Protein AF-Q6S8F1-F1 (afdb_monomer)

Structure (mmCIF, N/CA/C/O backbone):
data_AF-Q6S8F1-F1
#
_entry.id   AF-Q6S8F1-F1
#
loop_
_atom_site.group_PDB
_atom_site.id
_atom_site.type_symbol
_atom_site.label_atom_id
_atom_site.label_alt_id
_atom_site.label_comp_id
_atom_site.label_asym_id
_atom_site.label_entity_id
_atom_site.label_seq_id
_atom_site.pdbx_PDB_ins_code
_atom_site.Cartn_x
_atom_site.Cartn_y
_atom_site.Cartn_z
_atom_site.occupancy
_atom_site.B_iso_or_equiv
_atom_site.auth_seq_id
_atom_site.auth_comp_id
_atom_site.auth_asym_id
_atom_site.auth_atom_id
_atom_site.pdbx_PDB_model_num
ATOM 1 N N . GLY A 1 1 ? -3.657 12.816 10.546 1.00 90.50 1 GLY A N 1
ATOM 2 C CA . GLY A 1 1 ? -3.020 13.324 9.321 1.00 90.50 1 GLY A CA 1
ATOM 3 C C . GLY A 1 1 ? -4.068 13.511 8.247 1.00 90.50 1 GLY A C 1
ATOM 4 O O . GLY A 1 1 ? -5.211 13.841 8.569 1.00 90.50 1 GLY A O 1
ATOM 5 N N . THR A 1 2 ? -3.690 13.322 6.982 1.00 96.19 2 THR A N 1
ATOM 6 C CA . THR A 1 2 ? -4.601 13.449 5.832 1.00 96.19 2 THR A CA 1
ATOM 7 C C . THR A 1 2 ? -5.826 12.552 5.994 1.00 96.19 2 THR A C 1
ATOM 9 O O . THR A 1 2 ? -6.947 13.015 5.805 1.00 96.19 2 THR A O 1
ATOM 12 N N . VAL A 1 3 ? -5.646 11.305 6.437 1.00 97.69 3 VAL A N 1
ATOM 13 C CA . VAL A 1 3 ? -6.750 10.346 6.596 1.00 97.69 3 VAL A CA 1
ATOM 14 C C . VAL A 1 3 ? -7.721 10.782 7.693 1.00 97.69 3 VAL A C 1
ATOM 16 O O . VAL A 1 3 ? -8.929 10.748 7.478 1.00 97.69 3 VAL A O 1
ATOM 19 N N . THR A 1 4 ? -7.226 11.285 8.830 1.00 97.62 4 THR A N 1
ATOM 20 C CA . THR A 1 4 ? -8.090 11.840 9.890 1.00 97.62 4 THR A CA 1
ATOM 21 C C . THR A 1 4 ? -8.984 12.974 9.376 1.00 97.62 4 THR A C 1
ATOM 23 O O . THR A 1 4 ? -10.138 13.091 9.782 1.00 97.62 4 THR A O 1
ATOM 26 N N . TYR A 1 5 ? -8.462 13.833 8.494 1.00 98.12 5 TYR A N 1
ATOM 27 C CA . TYR A 1 5 ? -9.258 14.901 7.890 1.00 98.12 5 TYR A CA 1
ATOM 28 C C . TYR A 1 5 ? -10.329 14.339 6.947 1.00 98.12 5 TYR A C 1
ATOM 30 O O . TYR A 1 5 ? -11.488 14.742 7.042 1.00 98.12 5 TYR A O 1
ATOM 38 N N . LEU A 1 6 ? -9.966 13.369 6.102 1.00 98.00 6 LEU A N 1
ATOM 39 C CA . LEU A 1 6 ? -10.902 12.701 5.194 1.00 98.00 6 LEU A CA 1
ATOM 40 C C . LEU A 1 6 ? -12.043 11.991 5.938 1.00 98.00 6 LEU A C 1
ATOM 42 O O . LEU A 1 6 ? -13.180 12.014 5.468 1.00 98.00 6 LEU A O 1
ATOM 46 N N . GLU A 1 7 ? -11.766 11.409 7.106 1.00 97.88 7 GLU A N 1
ATOM 47 C CA . GLU A 1 7 ? -12.799 10.818 7.966 1.00 97.88 7 GLU A CA 1
ATOM 48 C C . GLU A 1 7 ? -13.770 11.885 8.487 1.00 97.88 7 GLU A C 1
ATOM 50 O O . GLU A 1 7 ? -14.985 11.722 8.379 1.00 97.88 7 GLU A O 1
ATOM 55 N N . LYS A 1 8 ? -13.257 13.024 8.978 1.00 97.94 8 LYS A N 1
ATOM 56 C CA . LYS A 1 8 ? -14.087 14.124 9.510 1.00 97.94 8 LYS A CA 1
ATOM 57 C C . LYS A 1 8 ? -15.065 14.693 8.484 1.00 97.94 8 LYS A C 1
ATOM 59 O O . LYS A 1 8 ? -16.166 15.083 8.857 1.00 97.94 8 LYS A O 1
ATOM 64 N N . ILE A 1 9 ? -14.673 14.747 7.213 1.00 98.06 9 ILE A N 1
ATOM 65 C CA . ILE A 1 9 ? -15.541 15.226 6.125 1.00 98.06 9 ILE A CA 1
ATOM 66 C C . ILE A 1 9 ? -16.405 14.112 5.512 1.00 98.06 9 ILE A C 1
ATOM 68 O O . ILE A 1 9 ? -17.146 14.361 4.564 1.00 98.06 9 ILE A O 1
ATOM 72 N N . GLY A 1 10 ? -16.314 12.880 6.023 1.00 97.12 10 GLY A N 1
ATOM 73 C CA . GLY A 1 10 ? -17.089 11.743 5.538 1.00 97.12 10 GLY A CA 1
ATOM 74 C C . GLY A 1 10 ? -16.678 11.243 4.150 1.00 97.12 10 GLY A C 1
AT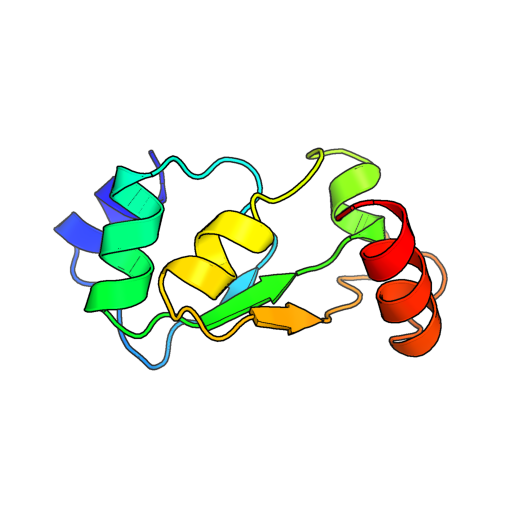OM 75 O O . GLY A 1 10 ? -17.507 10.655 3.457 1.00 97.12 10 GLY A O 1
ATOM 76 N N . LEU A 1 11 ? -15.427 11.462 3.731 1.00 97.94 11 LEU A N 1
ATOM 77 C CA . LEU A 1 11 ? -14.938 11.003 2.427 1.00 97.94 11 LEU A CA 1
ATOM 78 C C . LEU A 1 11 ? -14.524 9.524 2.441 1.00 97.94 11 LEU A C 1
ATOM 80 O O . LEU A 1 11 ? -14.580 8.866 1.404 1.00 97.94 11 LEU A O 1
ATOM 84 N N . LEU A 1 12 ? -14.115 8.980 3.593 1.00 98.31 12 LEU A N 1
ATOM 85 C CA . LEU A 1 12 ? -13.703 7.577 3.683 1.00 98.31 12 LEU A CA 1
ATOM 86 C C . LEU A 1 12 ? -14.913 6.661 3.490 1.00 98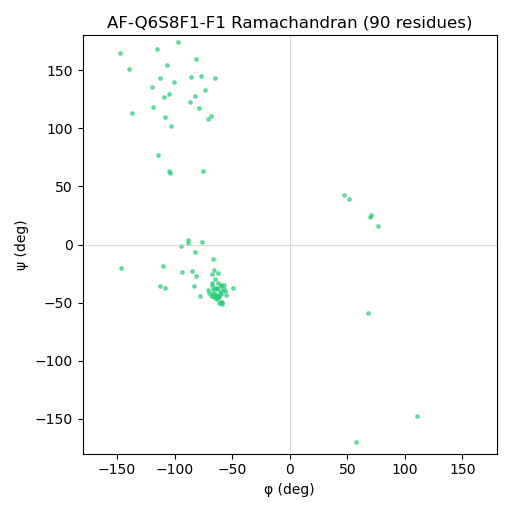.31 12 LEU A C 1
ATOM 88 O O . LEU A 1 12 ? -15.828 6.618 4.315 1.00 98.31 12 LEU A O 1
ATOM 92 N N . ARG A 1 13 ? -14.939 5.952 2.364 1.00 97.00 13 ARG A N 1
ATOM 93 C CA . ARG A 1 13 ? -16.037 5.086 1.925 1.00 97.00 13 ARG A CA 1
ATOM 94 C C . ARG A 1 13 ? -15.467 3.904 1.144 1.00 97.00 13 ARG A C 1
ATOM 96 O O . ARG A 1 13 ? -14.339 3.961 0.659 1.00 97.00 13 ARG A O 1
ATOM 103 N N . SER A 1 14 ? -16.274 2.865 0.945 1.00 97.06 14 SER A N 1
ATOM 104 C CA . SER A 1 14 ? -15.844 1.628 0.277 1.00 97.06 14 SER A CA 1
ATOM 105 C C . SER A 1 14 ? -15.498 1.774 -1.211 1.00 97.06 14 SER A C 1
ATOM 107 O O . SER A 1 14 ? -14.912 0.870 -1.813 1.00 97.06 14 SER A O 1
ATOM 109 N N . ASN A 1 15 ? -15.851 2.909 -1.818 1.00 96.69 15 ASN A N 1
ATOM 110 C CA . ASN A 1 15 ? -15.509 3.269 -3.192 1.00 96.69 15 ASN A CA 1
ATOM 111 C C . ASN A 1 15 ? -14.232 4.123 -3.303 1.00 96.69 15 ASN A C 1
ATOM 113 O O . ASN A 1 15 ? -13.839 4.456 -4.420 1.00 96.69 15 ASN A O 1
ATOM 117 N N . LEU A 1 16 ? -13.587 4.480 -2.189 1.00 98.25 16 LEU A N 1
ATOM 118 C CA . LEU A 1 16 ? -12.317 5.201 -2.202 1.00 98.25 16 LEU A CA 1
ATOM 119 C C . LEU A 1 16 ? -11.150 4.224 -2.407 1.00 98.25 16 LEU A C 1
ATOM 121 O O . LEU A 1 16 ? -10.996 3.256 -1.659 1.00 98.25 16 LEU A O 1
ATOM 125 N N . LEU A 1 17 ? -10.304 4.521 -3.395 1.00 98.38 17 LEU A N 1
ATOM 126 C CA . LEU A 1 17 ? -9.008 3.877 -3.604 1.00 98.38 17 LEU A CA 1
ATOM 127 C C . LEU A 1 17 ? -7.899 4.870 -3.235 1.00 98.38 17 LEU A C 1
ATOM 129 O O . LEU A 1 17 ? -7.690 5.858 -3.937 1.00 98.38 17 LEU A O 1
ATOM 133 N N . ALA A 1 18 ? -7.203 4.621 -2.131 1.00 98.19 18 ALA A N 1
ATOM 134 C CA . ALA A 1 18 ? -6.088 5.442 -1.680 1.00 98.19 18 ALA A CA 1
ATOM 135 C C . ALA A 1 18 ? -4.780 4.975 -2.335 1.00 98.19 18 ALA A C 1
ATOM 137 O O . ALA A 1 18 ? -4.394 3.813 -2.216 1.00 98.19 18 ALA A O 1
ATOM 138 N N . ALA A 1 19 ? -4.090 5.873 -3.036 1.00 97.56 19 ALA A N 1
ATOM 139 C CA . ALA A 1 19 ? -2.792 5.578 -3.634 1.00 97.56 19 ALA A CA 1
ATOM 140 C C . ALA A 1 19 ? -1.651 5.808 -2.633 1.00 97.56 19 ALA A C 1
ATOM 142 O O . ALA A 1 19 ? -1.675 6.764 -1.854 1.00 97.56 19 ALA A O 1
ATOM 143 N N . HIS A 1 20 ? -0.625 4.960 -2.712 1.00 96.94 20 HIS A N 1
ATOM 144 C CA . HIS A 1 20 ? 0.618 4.990 -1.932 1.00 96.94 20 HIS A CA 1
ATOM 145 C C . HIS A 1 20 ? 0.458 4.692 -0.439 1.00 96.94 20 HIS A C 1
ATOM 147 O O . HIS A 1 20 ? 1.082 3.751 0.042 1.00 96.94 20 HIS A O 1
ATOM 153 N N . SER A 1 21 ? -0.338 5.487 0.283 1.00 97.44 21 SER A N 1
ATOM 154 C CA . SER A 1 21 ? -0.625 5.318 1.716 1.00 97.44 21 SER A CA 1
ATOM 155 C C . SER A 1 21 ? 0.628 5.080 2.577 1.00 97.44 21 SER A C 1
ATOM 157 O O . SER A 1 21 ? 0.632 4.226 3.453 1.00 97.44 21 SER A O 1
ATOM 159 N N . VAL A 1 22 ? 1.702 5.834 2.307 1.00 97.19 22 VAL A N 1
ATOM 160 C CA . VAL A 1 22 ? 3.024 5.624 2.927 1.00 97.19 22 VAL A CA 1
ATOM 161 C C . VAL A 1 22 ? 3.099 6.175 4.351 1.00 97.19 22 VAL A C 1
ATOM 163 O O . VAL A 1 22 ? 3.599 5.509 5.248 1.00 97.19 22 VAL A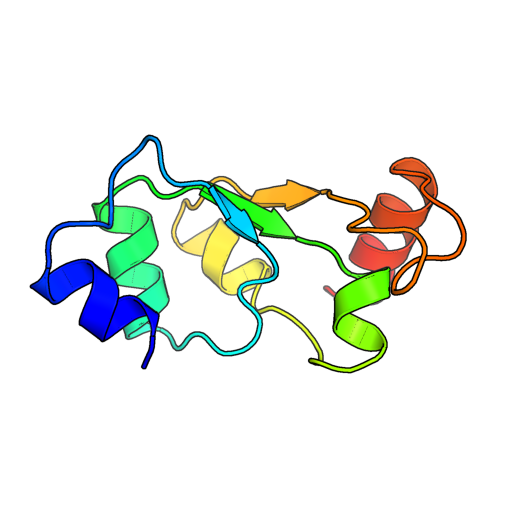 O 1
ATOM 166 N N . TRP A 1 23 ? 2.580 7.383 4.574 1.00 96.19 23 TRP A N 1
ATOM 167 C CA . TRP A 1 23 ? 2.638 8.066 5.870 1.00 96.19 23 TRP A CA 1
ATOM 168 C C . TRP A 1 23 ? 1.288 8.018 6.581 1.00 96.19 23 TRP A C 1
ATOM 170 O O . TRP A 1 23 ? 0.661 9.052 6.813 1.00 96.19 23 TRP A O 1
ATOM 180 N N . ILE A 1 24 ? 0.825 6.807 6.874 1.00 96.69 24 ILE A N 1
ATOM 181 C CA . ILE A 1 24 ? -0.376 6.578 7.680 1.00 96.69 24 ILE A CA 1
ATOM 182 C C . ILE A 1 24 ? 0.018 5.935 9.007 1.00 96.69 24 ILE A C 1
ATOM 184 O O . ILE A 1 24 ? 0.940 5.123 9.056 1.00 96.69 24 ILE A O 1
ATOM 188 N N . ASN A 1 25 ? -0.668 6.307 10.083 1.00 96.94 25 ASN A N 1
ATOM 189 C CA . ASN A 1 25 ? -0.470 5.691 11.396 1.00 96.94 25 ASN A CA 1
ATOM 190 C C . ASN A 1 25 ? -1.519 4.596 11.685 1.00 96.94 25 ASN A C 1
ATOM 192 O O . ASN A 1 25 ? -2.470 4.405 10.926 1.00 96.94 25 ASN A O 1
ATOM 196 N N . GLU A 1 26 ? -1.367 3.887 12.807 1.00 97.62 26 GLU A N 1
ATOM 197 C CA . GLU A 1 26 ? -2.274 2.801 13.214 1.00 97.62 26 GLU A CA 1
ATOM 198 C C . GLU A 1 26 ? -3.744 3.232 13.349 1.00 97.62 26 GLU A C 1
ATOM 200 O O . GLU A 1 26 ? -4.656 2.456 13.063 1.00 97.62 26 GLU A O 1
ATOM 205 N N . GLU A 1 27 ? -4.003 4.463 13.796 1.00 97.94 27 GLU A N 1
ATOM 206 C CA . GLU A 1 27 ? -5.365 4.988 13.920 1.00 97.94 27 GLU A CA 1
ATOM 207 C C . GLU A 1 27 ? -5.989 5.228 12.538 1.00 97.94 27 GLU A C 1
ATOM 209 O O . GLU A 1 27 ? -7.136 4.861 12.285 1.00 97.94 27 GLU A O 1
ATOM 214 N N . GLU A 1 28 ? -5.213 5.773 11.607 1.00 98.25 28 GLU A N 1
ATOM 215 C CA . GLU A 1 28 ? -5.635 6.015 10.229 1.00 98.25 28 GLU A CA 1
ATOM 216 C C . GLU A 1 28 ? -5.872 4.708 9.455 1.00 98.25 28 GLU A C 1
ATOM 218 O O . GLU A 1 28 ? -6.832 4.619 8.685 1.00 98.25 28 GLU A O 1
ATOM 223 N N . ILE A 1 29 ? -5.085 3.663 9.730 1.00 98.56 29 ILE A N 1
ATOM 224 C CA . ILE A 1 29 ? -5.333 2.298 9.236 1.00 98.56 29 ILE A CA 1
ATOM 225 C C . ILE A 1 29 ? -6.694 1.783 9.730 1.00 98.56 29 ILE A C 1
ATOM 227 O O . ILE A 1 29 ? -7.472 1.233 8.946 1.00 98.56 29 ILE A O 1
ATOM 231 N N . LYS A 1 30 ? -7.044 2.010 11.004 1.00 98.50 30 LYS A N 1
ATOM 232 C CA . LYS A 1 30 ? -8.363 1.620 11.539 1.00 98.50 30 LYS A CA 1
ATOM 233 C C . LYS A 1 30 ? -9.503 2.360 10.842 1.00 98.50 30 LYS A C 1
ATOM 235 O O . LYS A 1 30 ? -10.534 1.743 10.572 1.00 98.50 30 LYS A O 1
ATOM 240 N N . PHE A 1 31 ? -9.332 3.643 10.514 1.00 98.38 31 PHE A N 1
ATOM 241 C CA . PHE A 1 31 ? -10.332 4.381 9.735 1.00 98.38 31 PHE A CA 1
ATOM 242 C C . PHE A 1 31 ? -10.522 3.781 8.341 1.00 98.38 31 PHE A C 1
ATOM 244 O O . PHE A 1 31 ? -11.660 3.556 7.931 1.00 98.38 31 PHE A O 1
ATOM 251 N N . PHE A 1 32 ? -9.433 3.451 7.641 1.00 98.50 32 PHE A N 1
ATOM 252 C CA . PHE A 1 32 ? -9.508 2.792 6.335 1.00 98.50 32 PHE A CA 1
ATOM 253 C C . PHE A 1 32 ? -10.234 1.449 6.401 1.00 98.50 32 PHE A C 1
ATOM 255 O O . PHE A 1 32 ? -11.171 1.233 5.630 1.00 98.50 32 PHE A O 1
ATOM 262 N N . SER A 1 33 ? -9.847 0.587 7.344 1.00 98.50 33 SER A N 1
ATOM 263 C CA . SER A 1 33 ? -10.468 -0.726 7.547 1.00 98.50 33 SER A CA 1
ATOM 264 C C . SER A 1 33 ? -11.967 -0.600 7.838 1.00 98.50 33 SER A C 1
ATOM 266 O O . SER A 1 33 ? -12.792 -1.167 7.120 1.00 98.50 33 SER A O 1
ATOM 268 N N . LYS A 1 34 ? -12.348 0.242 8.810 1.00 98.31 34 LYS A N 1
ATOM 269 C CA . LYS A 1 34 ? -13.753 0.465 9.186 1.00 98.31 34 LYS A CA 1
ATOM 270 C C . LYS A 1 34 ? -14.597 1.001 8.026 1.00 98.31 34 LYS A C 1
ATOM 272 O O . LYS A 1 34 ? -15.753 0.612 7.880 1.00 98.31 34 LYS A O 1
ATOM 277 N N . ALA A 1 35 ? -14.042 1.906 7.223 1.00 98.19 35 ALA A N 1
ATOM 278 C CA . ALA A 1 35 ? -14.742 2.515 6.095 1.00 98.19 35 ALA A CA 1
ATOM 279 C C . ALA A 1 35 ? -14.730 1.653 4.815 1.00 98.19 35 ALA A C 1
ATOM 281 O O . ALA A 1 35 ? -15.388 2.013 3.834 1.00 98.19 35 ALA A O 1
ATOM 282 N N . GLY A 1 36 ? -14.003 0.530 4.804 1.00 98.31 36 GLY A N 1
ATOM 283 C CA . GLY A 1 36 ? -13.849 -0.334 3.631 1.00 98.31 36 GLY A CA 1
ATOM 284 C C . GLY A 1 36 ? -13.011 0.287 2.509 1.00 98.31 36 GLY A C 1
ATOM 285 O O . GLY A 1 36 ? -13.183 -0.084 1.347 1.00 98.31 36 GLY A O 1
ATOM 286 N N . VAL A 1 37 ? -12.140 1.247 2.836 1.00 98.62 37 VAL A N 1
ATOM 287 C CA . VAL A 1 37 ? -11.230 1.891 1.876 1.00 98.62 37 VAL A CA 1
ATOM 288 C C . VAL A 1 37 ? -10.244 0.857 1.340 1.00 98.62 37 VAL A C 1
ATOM 290 O O . VAL A 1 37 ? -9.782 -0.018 2.072 1.00 98.62 37 VAL A O 1
ATOM 293 N N . LYS A 1 38 ? -9.905 0.963 0.056 1.00 98.69 38 LYS A N 1
ATOM 294 C CA . LYS A 1 38 ? -8.925 0.092 -0.608 1.00 98.69 38 LYS A CA 1
ATOM 295 C C . LYS A 1 38 ? -7.637 0.863 -0.843 1.00 98.69 38 LYS A C 1
ATOM 297 O O . LYS A 1 38 ? -7.671 2.085 -0.987 1.00 98.69 38 LYS A O 1
ATOM 302 N N . VAL A 1 39 ? -6.514 0.161 -0.931 1.00 98.62 39 VAL A N 1
ATOM 303 C CA . VAL A 1 39 ? -5.199 0.778 -1.136 1.00 98.62 39 VAL A CA 1
ATOM 304 C C . VAL A 1 39 ? -4.559 0.272 -2.428 1.00 98.62 39 VAL A C 1
ATOM 306 O O . VAL A 1 39 ? -4.578 -0.922 -2.722 1.00 98.62 39 VAL A O 1
ATOM 309 N N . SER A 1 40 ? -3.984 1.189 -3.204 1.00 98.25 40 SER A N 1
ATOM 310 C CA . SER A 1 40 ? -3.098 0.898 -4.334 1.00 98.25 40 SER A CA 1
ATOM 311 C C . SER A 1 40 ? -1.658 1.152 -3.904 1.00 98.25 40 SER A C 1
ATOM 313 O O . SER A 1 40 ? -1.213 2.301 -3.823 1.00 98.25 40 SER A O 1
ATOM 315 N N . HIS A 1 41 ? -0.933 0.079 -3.602 1.00 97.81 41 HIS A N 1
ATOM 316 C CA . HIS A 1 41 ? 0.479 0.120 -3.255 1.00 97.81 41 HIS A CA 1
ATOM 317 C C . HIS A 1 41 ? 1.322 0.265 -4.528 1.00 97.81 41 HIS A C 1
ATOM 319 O O . HIS A 1 41 ? 1.307 -0.613 -5.388 1.00 97.81 41 HIS A O 1
ATOM 325 N N . CYS A 1 42 ? 2.056 1.376 -4.634 1.00 97.31 42 CYS A N 1
ATOM 326 C CA . CYS A 1 42 ? 2.932 1.670 -5.770 1.00 97.31 42 CYS A CA 1
ATOM 327 C C . CYS A 1 42 ? 4.400 1.695 -5.313 1.00 97.31 42 CYS A C 1
ATOM 329 O O . CYS A 1 42 ? 4.933 2.788 -5.081 1.00 97.31 42 CYS A O 1
ATOM 331 N N . PRO A 1 43 ? 5.035 0.528 -5.088 1.00 96.06 43 PRO A N 1
ATOM 332 C CA . PRO A 1 43 ? 6.331 0.440 -4.425 1.00 96.06 43 PRO A CA 1
ATOM 333 C C . PRO A 1 43 ? 7.443 1.176 -5.171 1.00 96.06 43 PRO A C 1
ATOM 335 O O . PRO A 1 43 ? 8.171 1.937 -4.533 1.00 96.06 43 PRO A O 1
ATOM 338 N N . ALA A 1 44 ? 7.562 1.036 -6.497 1.00 95.62 44 ALA A N 1
ATOM 339 C CA . ALA A 1 44 ? 8.660 1.675 -7.230 1.00 95.62 44 ALA A CA 1
ATOM 340 C C . ALA A 1 44 ? 8.587 3.208 -7.158 1.00 95.62 44 ALA A C 1
ATOM 342 O O . ALA A 1 44 ? 9.585 3.877 -6.879 1.00 95.62 44 ALA A O 1
ATOM 343 N N . ALA A 1 45 ? 7.387 3.764 -7.346 1.00 96.00 45 ALA A N 1
ATOM 344 C CA . ALA A 1 45 ? 7.150 5.200 -7.246 1.00 96.00 45 ALA A CA 1
ATOM 345 C C . ALA A 1 45 ? 7.329 5.716 -5.810 1.00 96.00 45 ALA A C 1
ATOM 347 O O . ALA A 1 45 ? 7.980 6.740 -5.591 1.00 96.00 45 ALA A O 1
ATOM 348 N N . ALA A 1 46 ? 6.796 4.993 -4.819 1.00 95.19 46 ALA A N 1
ATOM 349 C CA . ALA A 1 46 ? 6.899 5.368 -3.414 1.00 95.19 46 ALA A CA 1
ATOM 350 C C . ALA A 1 46 ? 8.352 5.364 -2.928 1.00 95.19 46 ALA A C 1
ATOM 352 O O . ALA A 1 46 ? 8.786 6.333 -2.312 1.00 95.19 46 ALA A O 1
ATOM 353 N N . MET A 1 47 ? 9.144 4.346 -3.261 1.00 92.94 47 MET A N 1
ATOM 354 C CA . MET A 1 47 ? 10.550 4.275 -2.849 1.00 92.94 47 MET A CA 1
ATOM 355 C C . MET A 1 47 ? 11.402 5.412 -3.408 1.00 92.94 47 MET A C 1
ATOM 357 O O . MET A 1 47 ? 12.419 5.767 -2.815 1.00 92.94 47 MET A O 1
ATOM 361 N N . ARG A 1 48 ? 10.998 6.005 -4.534 1.00 91.44 48 ARG A N 1
ATOM 362 C CA . ARG A 1 48 ? 11.742 7.110 -5.132 1.00 91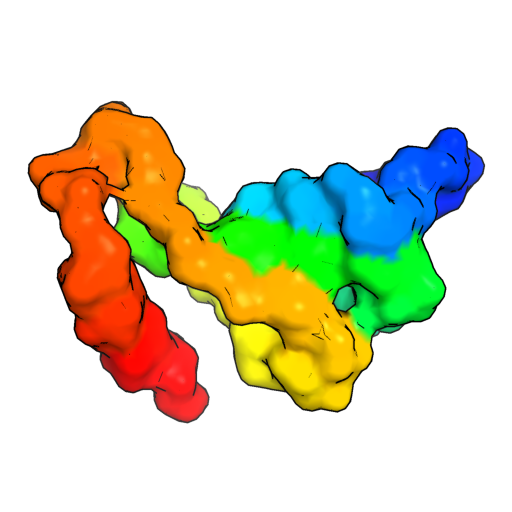.44 48 ARG A CA 1
ATOM 363 C C . ARG A 1 48 ? 11.713 8.381 -4.280 1.00 91.44 48 ARG A C 1
ATOM 365 O O . ARG A 1 48 ? 12.675 9.142 -4.338 1.00 91.44 48 ARG A O 1
ATOM 372 N N . MET A 1 49 ? 10.623 8.646 -3.548 1.00 88.56 49 MET A N 1
ATOM 373 C CA . MET A 1 49 ? 10.420 9.937 -2.857 1.00 88.56 49 MET A CA 1
ATOM 374 C C . MET A 1 49 ? 9.654 9.882 -1.523 1.00 88.56 49 MET A C 1
ATOM 376 O O . MET A 1 49 ? 9.751 10.822 -0.742 1.00 88.56 49 MET A O 1
ATOM 380 N N . LEU A 1 50 ? 8.876 8.833 -1.257 1.00 92.44 50 LEU A N 1
ATOM 381 C CA . LEU A 1 50 ? 7.940 8.758 -0.128 1.00 92.44 50 LEU A CA 1
ATOM 382 C C . LEU A 1 50 ? 8.408 7.796 0.977 1.00 92.44 50 LEU A C 1
ATOM 384 O O . LEU A 1 50 ? 8.206 8.078 2.156 1.00 92.44 50 LEU A O 1
ATOM 388 N N . GLY A 1 51 ? 9.028 6.671 0.607 1.00 93.88 51 GLY A N 1
ATOM 389 C CA . GLY A 1 51 ? 9.452 5.610 1.527 1.00 93.88 51 GLY A CA 1
ATOM 390 C C . GLY A 1 51 ? 8.642 4.319 1.374 1.00 93.88 51 GLY A C 1
ATOM 391 O O . GLY A 1 51 ? 8.219 3.972 0.270 1.00 93.88 51 GLY A O 1
ATOM 392 N N . PHE A 1 52 ? 8.447 3.601 2.482 1.00 95.31 52 PHE A N 1
ATOM 393 C CA . PHE A 1 52 ? 7.805 2.283 2.524 1.00 95.31 52 PHE A CA 1
ATOM 394 C C . PHE A 1 52 ? 6.432 2.375 3.184 1.00 95.31 52 PHE A C 1
ATOM 396 O O . PHE A 1 52 ? 6.310 2.903 4.285 1.00 95.31 52 PHE A O 1
ATOM 403 N N . ALA A 1 53 ? 5.401 1.876 2.504 1.00 96.38 53 ALA A N 1
ATOM 404 C CA . ALA A 1 53 ? 4.058 1.839 3.066 1.00 96.38 53 ALA A CA 1
ATOM 405 C C . ALA A 1 53 ? 3.918 0.687 4.079 1.00 96.38 53 ALA A C 1
ATOM 407 O O . ALA A 1 53 ? 4.484 -0.379 3.831 1.00 96.38 53 ALA A O 1
ATOM 408 N N . PRO A 1 54 ? 3.141 0.854 5.168 1.00 96.62 54 PRO A N 1
ATOM 409 C CA . PRO A 1 54 ? 2.900 -0.180 6.180 1.00 96.62 54 PRO A CA 1
ATOM 410 C C . PRO A 1 54 ? 1.918 -1.251 5.664 1.00 96.62 54 PRO A C 1
ATOM 412 O O . PRO A 1 54 ? 0.774 -1.368 6.105 1.00 96.62 54 PRO A O 1
ATOM 415 N N . VAL A 1 55 ? 2.320 -1.978 4.615 1.00 97.19 55 VAL A N 1
ATOM 416 C CA . VAL A 1 55 ? 1.466 -2.935 3.887 1.00 97.19 55 VAL A CA 1
ATOM 417 C C . VAL A 1 55 ? 1.065 -4.109 4.768 1.00 97.19 55 VAL A C 1
ATOM 419 O O . VAL A 1 55 ? -0.077 -4.557 4.686 1.00 97.19 55 VAL A O 1
ATOM 422 N N . LYS A 1 56 ? 1.967 -4.579 5.632 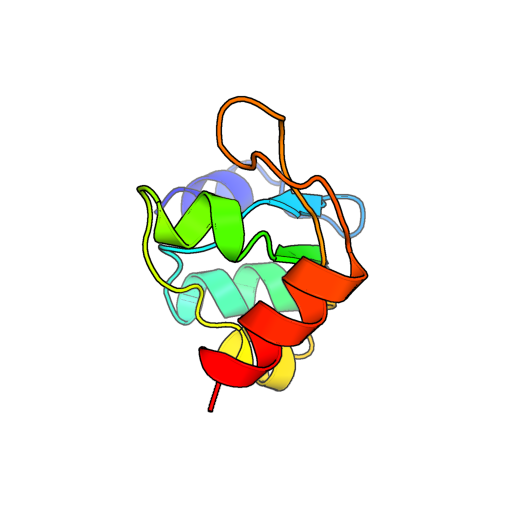1.00 96.50 56 LYS A N 1
ATOM 423 C CA . LYS A 1 56 ? 1.683 -5.676 6.559 1.00 96.50 56 LYS A CA 1
ATOM 424 C C . LYS A 1 56 ? 0.547 -5.303 7.510 1.00 96.50 56 LYS A C 1
ATOM 426 O O . LYS A 1 56 ? -0.437 -6.028 7.597 1.00 96.50 56 LYS A O 1
ATOM 431 N N . GLU A 1 57 ? 0.649 -4.144 8.144 1.00 97.94 57 GLU A N 1
ATOM 432 C CA . GLU A 1 57 ? -0.334 -3.621 9.089 1.00 97.94 57 GLU A CA 1
ATOM 433 C C . GLU A 1 57 ? -1.680 -3.368 8.400 1.00 97.94 57 GLU A C 1
ATOM 435 O O . GLU A 1 57 ? -2.737 -3.649 8.963 1.00 97.94 57 GLU A O 1
ATOM 440 N N . MET A 1 58 ? -1.659 -2.888 7.151 1.00 98.25 58 MET A N 1
ATOM 441 C CA . MET A 1 58 ? -2.873 -2.735 6.347 1.00 98.25 58 MET A CA 1
ATOM 442 C C . MET A 1 58 ? -3.554 -4.084 6.068 1.00 98.25 58 MET A C 1
ATOM 444 O O . MET A 1 58 ? -4.768 -4.203 6.252 1.00 98.25 58 MET A O 1
ATOM 448 N N . LEU A 1 59 ? -2.794 -5.103 5.656 1.00 97.88 59 LEU A N 1
ATOM 449 C CA . LEU A 1 59 ? -3.322 -6.445 5.390 1.00 97.88 59 LEU A CA 1
ATOM 450 C C . LEU A 1 59 ? -3.854 -7.115 6.666 1.00 97.88 59 LEU A C 1
ATOM 452 O O . LEU A 1 59 ? -4.944 -7.685 6.640 1.00 97.88 59 LEU A O 1
ATOM 456 N N . GLU A 1 60 ? -3.135 -7.006 7.786 1.00 98.19 60 GLU A N 1
ATOM 457 C CA . GLU A 1 60 ? -3.568 -7.513 9.098 1.00 98.19 60 GLU A CA 1
ATOM 458 C C . GLU A 1 60 ? -4.851 -6.821 9.588 1.00 98.19 60 GLU A C 1
ATOM 460 O O . GLU A 1 60 ? -5.712 -7.461 10.192 1.00 98.19 60 GLU A O 1
ATOM 465 N N . ALA A 1 61 ? -5.034 -5.539 9.261 1.00 98.31 61 ALA A N 1
ATOM 466 C CA . ALA A 1 61 ? -6.268 -4.798 9.517 1.00 98.31 61 ALA A CA 1
ATOM 467 C C . ALA A 1 61 ? -7.415 -5.134 8.539 1.00 98.31 61 ALA A C 1
ATOM 469 O O . ALA A 1 61 ? -8.487 -4.528 8.623 1.00 98.31 61 ALA A O 1
ATOM 470 N N . GLY A 1 62 ? -7.219 -6.070 7.605 1.00 98.31 62 GLY A N 1
ATOM 471 C CA . GLY A 1 62 ? -8.232 -6.493 6.635 1.00 98.31 62 GLY A CA 1
ATOM 472 C C . GLY A 1 62 ? -8.455 -5.512 5.481 1.00 98.31 62 GLY A C 1
ATOM 473 O O . GLY A 1 62 ? -9.471 -5.601 4.789 1.00 98.31 62 GLY A O 1
ATOM 474 N N . ILE A 1 63 ? -7.538 -4.567 5.257 1.00 98.62 63 ILE A N 1
ATOM 475 C CA . ILE A 1 63 ? -7.618 -3.635 4.129 1.00 98.62 63 ILE A CA 1
ATOM 476 C C . ILE A 1 63 ? -7.279 -4.382 2.837 1.00 98.62 63 ILE A C 1
ATOM 478 O O . ILE A 1 63 ? -6.273 -5.081 2.738 1.00 98.62 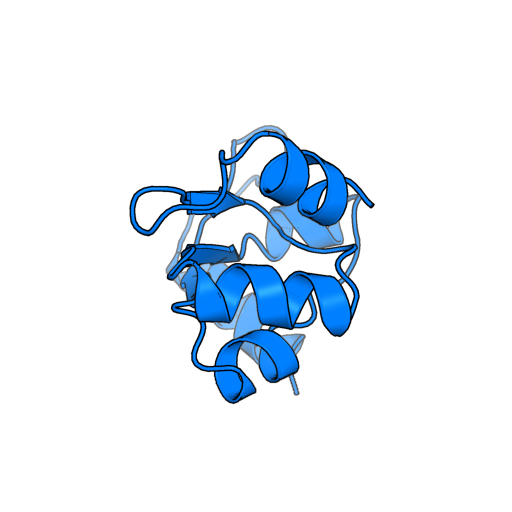63 ILE A O 1
ATOM 482 N N . CYS A 1 64 ? -8.100 -4.188 1.804 1.00 98.44 64 CYS A N 1
ATOM 483 C CA . CYS A 1 64 ? -7.796 -4.679 0.465 1.00 98.44 64 CYS A CA 1
ATOM 484 C C . CYS A 1 64 ? -6.649 -3.857 -0.138 1.00 98.44 64 CYS A C 1
ATOM 486 O O . CYS A 1 64 ? -6.850 -2.702 -0.527 1.00 98.44 64 CYS A O 1
ATOM 488 N N . VAL A 1 65 ? -5.467 -4.463 -0.251 1.00 98.38 65 VAL A N 1
ATOM 489 C CA . VAL A 1 65 ? -4.283 -3.853 -0.867 1.00 98.38 65 VAL A CA 1
ATOM 490 C C . VAL A 1 65 ? -4.050 -4.453 -2.255 1.00 98.38 65 VAL A C 1
ATOM 492 O O . VAL A 1 65 ? -4.021 -5.668 -2.428 1.00 98.38 65 VAL A O 1
ATOM 495 N N . SER A 1 66 ? -3.887 -3.586 -3.247 1.00 98.12 66 SER A N 1
ATOM 496 C CA . SER A 1 66 ? -3.570 -3.913 -4.642 1.00 98.12 66 SER A CA 1
ATOM 497 C C . SER A 1 66 ? -2.198 -3.359 -5.028 1.00 98.12 66 SER A C 1
ATOM 499 O O . SER A 1 66 ? -1.631 -2.554 -4.292 1.00 98.12 66 SER A O 1
ATOM 501 N N . LEU A 1 67 ? -1.672 -3.773 -6.183 1.00 97.94 67 LEU A N 1
ATOM 502 C CA . LEU A 1 67 ? -0.448 -3.219 -6.766 1.00 97.94 67 LEU A CA 1
ATOM 503 C C . LEU A 1 67 ? -0.788 -2.213 -7.867 1.00 97.94 67 LEU A C 1
ATOM 505 O O . LEU A 1 67 ? -1.683 -2.458 -8.678 1.00 97.94 67 LEU A O 1
ATOM 509 N N . GLY A 1 68 ? -0.037 -1.117 -7.924 1.00 97.50 68 GLY A N 1
ATOM 510 C CA . GLY A 1 68 ? -0.141 -0.105 -8.970 1.00 97.50 68 GLY A CA 1
ATOM 511 C C . GLY A 1 68 ? 1.232 0.394 -9.400 1.00 97.50 68 GLY A C 1
ATOM 512 O O . GLY A 1 68 ? 2.172 0.407 -8.617 1.00 97.50 68 GLY A O 1
ATOM 513 N N . THR A 1 69 ? 1.364 0.815 -10.655 1.00 97.06 69 THR A N 1
ATOM 514 C CA . THR A 1 69 ? 2.646 1.321 -11.168 1.00 97.06 69 THR A CA 1
ATOM 515 C C . THR A 1 69 ? 2.864 2.800 -10.863 1.00 97.06 69 THR A C 1
ATOM 517 O O . THR A 1 69 ? 4.008 3.235 -10.843 1.00 97.06 69 THR A O 1
ATOM 520 N N . ASP A 1 70 ? 1.793 3.569 -10.630 1.00 95.62 70 ASP A N 1
ATOM 521 C CA . ASP A 1 70 ? 1.803 5.035 -10.756 1.00 95.62 70 ASP A CA 1
ATOM 522 C C . ASP A 1 70 ? 2.223 5.479 -12.184 1.00 95.62 70 ASP A C 1
ATOM 524 O O . ASP A 1 70 ? 2.237 4.666 -13.118 1.00 95.62 70 ASP A O 1
ATOM 528 N N . GLY A 1 71 ? 2.475 6.772 -12.391 1.00 92.75 71 GLY A N 1
ATOM 529 C CA . GLY A 1 71 ? 2.814 7.353 -13.687 1.00 92.75 71 GLY A CA 1
ATOM 530 C C . GLY A 1 71 ? 4.281 7.203 -14.107 1.00 92.75 71 GLY A C 1
ATOM 531 O O . GLY A 1 71 ? 5.192 7.080 -13.291 1.00 92.75 71 GLY A O 1
ATOM 532 N N . ALA A 1 72 ? 4.522 7.331 -15.416 1.00 90.94 72 ALA A N 1
ATOM 533 C CA . ALA A 1 72 ? 5.859 7.289 -16.015 1.00 90.94 72 ALA A CA 1
ATOM 534 C C . ALA A 1 72 ? 6.915 8.202 -15.341 1.00 90.94 72 ALA A C 1
ATOM 536 O O . ALA A 1 72 ? 8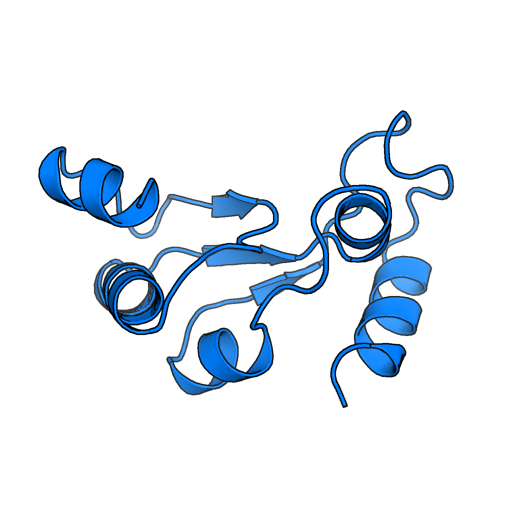.062 7.780 -15.208 1.00 90.94 72 ALA A O 1
ATOM 537 N N . PRO A 1 73 ? 6.587 9.427 -14.870 1.00 90.00 73 PRO A N 1
ATOM 538 C CA . PRO A 1 73 ? 7.575 10.296 -14.232 1.00 90.00 73 PRO A CA 1
ATOM 539 C C . PRO A 1 73 ? 8.118 9.768 -12.906 1.00 90.00 73 PRO A C 1
ATOM 541 O O . PRO A 1 73 ? 9.197 10.203 -12.511 1.00 90.00 73 PRO A O 1
ATOM 544 N N . SER A 1 74 ? 7.395 8.877 -12.220 1.00 89.44 74 SER A N 1
ATOM 545 C CA . SER A 1 74 ? 7.771 8.254 -10.944 1.00 89.44 74 SER A CA 1
ATOM 546 C C . SER A 1 74 ? 8.110 6.764 -11.094 1.00 89.44 74 SER A C 1
ATOM 548 O O . SER A 1 74 ? 8.841 6.242 -10.252 1.00 89.44 74 SER A O 1
ATOM 550 N N . ASN A 1 75 ? 7.695 6.121 -12.192 1.00 89.00 75 ASN A N 1
ATOM 551 C CA . ASN A 1 75 ? 7.972 4.727 -12.538 1.00 89.00 75 ASN A CA 1
ATOM 552 C C . ASN A 1 75 ? 8.345 4.558 -14.022 1.00 89.00 75 ASN A C 1
ATOM 554 O O . ASN A 1 75 ? 7.505 4.674 -14.907 1.00 89.00 75 ASN A O 1
ATOM 558 N N . ASN A 1 76 ? 9.592 4.179 -14.303 1.00 88.50 76 ASN A N 1
ATOM 559 C CA . ASN A 1 76 ? 10.088 4.069 -15.681 1.00 88.50 76 ASN A CA 1
ATOM 560 C C . ASN A 1 76 ? 9.84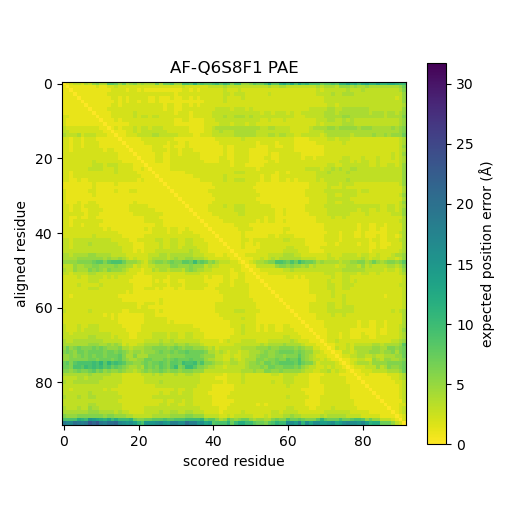6 2.693 -16.334 1.00 88.50 76 ASN A C 1
ATOM 562 O O . ASN A 1 76 ? 10.336 2.460 -17.438 1.00 88.50 76 ASN A O 1
ATOM 566 N N . ARG A 1 77 ? 9.159 1.761 -15.659 1.00 88.81 77 ARG A N 1
ATOM 567 C CA . ARG A 1 77 ? 8.922 0.397 -16.167 1.00 88.81 77 ARG A CA 1
ATOM 568 C C . ARG A 1 77 ? 7.463 0.104 -16.482 1.00 88.81 77 ARG A C 1
ATOM 570 O O . ARG A 1 77 ? 7.201 -0.613 -17.440 1.00 88.81 77 ARG A O 1
ATOM 577 N N . MET A 1 78 ? 6.533 0.646 -15.692 1.00 92.31 78 MET A N 1
ATOM 578 C CA . MET A 1 78 ? 5.085 0.446 -15.862 1.00 92.31 78 MET A CA 1
ATOM 579 C C . MET A 1 78 ? 4.680 -1.042 -15.981 1.00 92.31 78 MET A C 1
ATOM 581 O O . MET A 1 78 ? 3.799 -1.400 -16.759 1.00 92.31 78 MET A O 1
ATOM 585 N N . SER A 1 79 ? 5.322 -1.920 -15.200 1.00 96.31 79 SER A N 1
ATOM 586 C CA . SER A 1 79 ? 5.079 -3.370 -15.196 1.00 96.31 79 SER A CA 1
ATOM 587 C C . SER A 1 79 ? 4.600 -3.834 -13.822 1.00 96.31 79 SER A C 1
ATOM 589 O O . SER A 1 79 ? 5.338 -3.745 -12.845 1.00 96.31 79 SER A O 1
ATOM 591 N N . ILE A 1 80 ? 3.385 -4.392 -13.743 1.00 97.44 80 ILE A N 1
ATOM 592 C CA . ILE A 1 80 ? 2.838 -4.941 -12.487 1.00 97.44 80 ILE A CA 1
ATOM 593 C C . ILE A 1 80 ? 3.645 -6.146 -11.986 1.00 97.44 80 ILE A C 1
ATOM 595 O O . ILE A 1 80 ? 3.743 -6.357 -10.780 1.00 97.44 80 ILE A O 1
ATOM 599 N N . VAL A 1 81 ? 4.265 -6.916 -12.884 1.00 97.81 81 VAL A N 1
ATOM 600 C CA . VAL A 1 81 ? 5.139 -8.035 -12.493 1.00 97.81 81 VAL A CA 1
ATOM 601 C C . VAL A 1 81 ? 6.393 -7.516 -11.787 1.00 97.81 81 VAL A C 1
ATOM 603 O O . VAL A 1 81 ? 6.811 -8.090 -10.782 1.00 97.81 81 VAL A O 1
ATOM 606 N N . ASP A 1 82 ? 6.945 -6.394 -12.255 1.00 96.25 82 ASP A N 1
ATOM 607 C CA . ASP A 1 82 ? 8.098 -5.760 -11.615 1.00 96.25 82 ASP A CA 1
ATOM 608 C C . ASP A 1 82 ? 7.709 -5.126 -10.271 1.00 96.25 82 ASP A C 1
ATOM 610 O O . ASP A 1 82 ? 8.456 -5.264 -9.301 1.00 96.25 82 ASP A O 1
ATOM 614 N N . GLU A 1 83 ? 6.522 -4.508 -10.172 1.00 96.62 83 GLU A N 1
ATOM 615 C CA . GLU A 1 83 ? 5.996 -4.023 -8.885 1.00 96.62 83 GLU A CA 1
ATOM 616 C C . GLU A 1 83 ? 5.808 -5.172 -7.888 1.00 96.62 83 GLU A C 1
ATOM 618 O O . GLU A 1 83 ? 6.156 -5.026 -6.719 1.00 96.62 83 GLU A O 1
ATOM 623 N N . MET A 1 84 ? 5.297 -6.325 -8.333 1.00 96.81 84 MET A N 1
ATOM 624 C CA . MET A 1 84 ? 5.115 -7.511 -7.489 1.00 96.81 84 MET A CA 1
ATOM 625 C C . MET A 1 84 ? 6.453 -8.047 -6.977 1.00 96.81 84 MET A C 1
ATOM 627 O O . MET A 1 84 ? 6.589 -8.339 -5.787 1.00 96.81 84 MET A O 1
ATOM 631 N N . TYR A 1 85 ? 7.453 -8.140 -7.858 1.00 96.31 85 TYR A N 1
ATOM 632 C CA . TYR A 1 85 ? 8.806 -8.525 -7.469 1.00 96.31 85 TYR A CA 1
ATOM 633 C C . TYR A 1 85 ? 9.369 -7.558 -6.426 1.00 96.31 85 TYR A C 1
ATOM 635 O O . TYR A 1 85 ? 9.810 -7.991 -5.361 1.00 96.31 85 TYR A O 1
ATOM 643 N N . LEU A 1 86 ? 9.285 -6.251 -6.676 1.00 95.56 86 LEU A N 1
ATOM 644 C CA . LEU A 1 86 ? 9.788 -5.242 -5.751 1.00 95.56 86 LEU A CA 1
ATOM 645 C C . LEU A 1 86 ? 9.055 -5.279 -4.403 1.00 95.56 86 LEU A C 1
ATOM 647 O O . LEU A 1 86 ? 9.704 -5.272 -3.358 1.00 95.56 86 LEU A O 1
ATOM 651 N N . ALA A 1 87 ? 7.725 -5.392 -4.414 1.00 95.94 87 ALA A N 1
ATOM 652 C CA . ALA A 1 87 ? 6.913 -5.512 -3.206 1.00 95.94 87 ALA A CA 1
ATOM 653 C C . ALA A 1 87 ? 7.350 -6.701 -2.337 1.00 95.94 87 ALA A C 1
ATOM 655 O O . ALA A 1 87 ? 7.424 -6.559 -1.116 1.0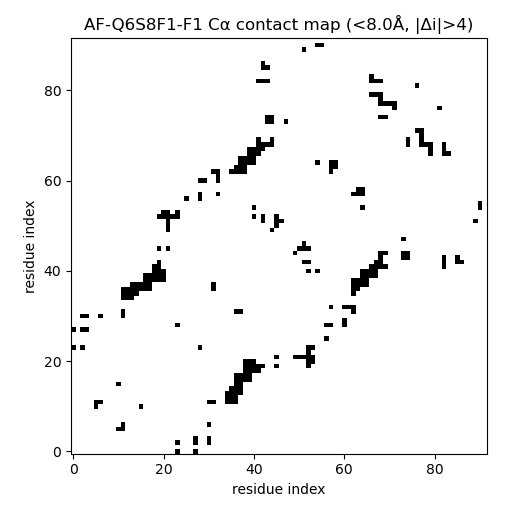0 95.94 87 ALA A O 1
ATOM 656 N N . SER A 1 88 ? 7.686 -7.839 -2.959 1.00 94.88 88 SER A N 1
ATOM 657 C CA . SER A 1 88 ? 8.160 -9.044 -2.260 1.00 94.88 88 SER A CA 1
ATOM 658 C C . SER A 1 88 ? 9.534 -8.879 -1.604 1.00 94.88 88 SER A C 1
ATOM 660 O O . SER A 1 88 ? 9.850 -9.570 -0.636 1.00 94.88 88 SER A O 1
ATOM 662 N N . LEU A 1 89 ? 10.362 -7.964 -2.116 1.00 94.56 89 LEU A N 1
ATOM 663 C CA . LEU A 1 89 ? 11.692 -7.704 -1.571 1.00 94.56 89 LEU A CA 1
ATOM 664 C C . LEU A 1 89 ? 11.657 -6.747 -0.382 1.00 94.56 89 LEU A C 1
ATOM 666 O O . LEU A 1 89 ? 12.464 -6.899 0.536 1.00 94.56 89 LEU A O 1
ATOM 670 N N . ILE A 1 90 ? 10.762 -5.757 -0.418 1.00 92.56 90 ILE A N 1
ATOM 671 C CA . ILE A 1 90 ? 10.749 -4.655 0.553 1.00 92.56 90 ILE A CA 1
ATOM 672 C C . ILE A 1 90 ? 9.821 -4.900 1.746 1.00 92.56 90 ILE A C 1
ATOM 674 O O . ILE A 1 90 ? 10.050 -4.324 2.803 1.00 92.56 90 ILE A O 1
ATOM 678 N N . ASN A 1 91 ? 8.804 -5.754 1.597 1.00 80.94 91 ASN A N 1
ATOM 679 C CA . ASN A 1 91 ? 7.847 -6.089 2.655 1.00 80.94 91 ASN A CA 1
ATOM 680 C C . ASN A 1 91 ? 8.134 -7.489 3.230 1.00 80.94 91 ASN A C 1
ATOM 682 O O . ASN A 1 91 ? 7.321 -8.399 3.067 1.00 80.94 91 ASN A O 1
ATOM 686 N N . LYS A 1 92 ? 9.311 -7.676 3.841 1.00 55.44 92 LYS A N 1
ATOM 687 C CA . LYS A 1 92 ? 9.659 -8.916 4.561 1.00 55.44 92 LYS A CA 1
ATOM 688 C C . LYS A 1 92 ? 9.061 -8.969 5.962 1.00 55.44 92 LYS A C 1
ATOM 690 O O . LYS A 1 92 ? 9.066 -7.921 6.641 1.00 55.44 92 LYS A O 1
#

Secondary structure (DSSP, 8-state):
-HHHHHHHTT---TT-EEE---S--HHHHHHHHHHT-EEEE-HHHHHHHT----HHHHHHTT--EEE----TTT-SS--HHHHHHHHHHH--

Organism: Musa acuminata (NCBI:txid4641)

Nearest PDB structures (foldseek):
  4lh8-assembly1_A  TM=9.356E-01  e=5.869E-07  Paenarthrobacter aurescens
  5hmd-assembly1_A  TM=9.378E-01  e=8.070E-07  Paenarthrobacter aurescens
  5hmf-assembly1_A  TM=9.422E-01  e=1.343E-06  Paenarthrobacter aurescens
  5hme-assembly1_A  TM=9.357E-01  e=1.526E-06  Paenarthrobacter aurescens
  3lsc-assembly1_B  TM=9.390E-01  e=2.383E-06  Paenarthrobacter aurescens

pLDDT: mean 95.7, std 5.23, range [55.44, 98.69]

Mean predicted aligned error: 2.57 Å

Radius of gyration: 12.97 Å; Cα contacts (8 Å, |Δi|>4): 148; chains: 1; bounding box: 29×24×30 Å

Foldseek 3Di:
DVLVVCVVVVNLALPAEAEQQAPDDLVSLLSNLVRNYAYAHQPQLCVVPPNDRPVVSNVVSVHHYHYFNPDCVSHVPRDSVVSVVRCVVPVD

Sequence (92 aa):
GTVTYLEKIGLLRSNLLAAHSVWINEEEIKFFSKAGVKVSHCPAAAMRMLGFAPVKEMLEAGICVSLGTDGAPSNNRMSIVDEMYLASLINK

Solvent-accessible surface area (backbone atoms only — not comparable to full-atom values): 5248 Å² total; per-residue (Å²): 105,73,57,54,52,36,50,76,74,64,61,61,29,62,87,38,72,43,68,49,61,41,93,62,54,75,68,43,48,50,52,33,32,76,32,44,26,29,36,32,40,20,53,65,31,26,57,74,81,73,47,71,46,60,56,67,63,36,47,76,57,68,31,56,73,45,82,40,44,73,54,64,95,57,20,91,74,73,40,68,69,57,38,51,54,50,44,63,69,74,67,118

InterPro domains:
  IPR006680 Amidohydrolase-related [PF01979] (4-90)
  IPR032466 Metal-dependent hydrolase [SSF51556] (2-90)
  IPR050287 5-Methylthioadenosine/S-adenosylhomocysteine deaminase [PTHR43794] (2-92)